Protein AF-A0A925V2G3-F1 (afdb_monomer)

Secondary structure (DSSP, 8-state):
-HHHHHHHHHHHHHHHHHHHHHHHHTT--HHHHHHHHHHHHHHHHHHHHHHHHHHHHHHHTHHHHHHHHHHHHHHHHHHHHHHHHHHHHHHHHHHHHS-HHHHHHHHHHHHHHHHH-THHHHTT--

Foldseek 3Di:
DVVLLVVLCVLCVVLVVVLVVVLVVVPDDPVVSVVSSVVSCVPSVVVSLVVQLVVLCVVPNPVSNVVSVVSVVVNVVCVVVVVVVVVVVCVVVVVVVCDVVVVVVVVVVVVVVCVVPVVVVPVVVD

pLDDT: mean 71.72, std 9.08, range [46.41, 86.81]

Radius of gyration: 23.13 Å; Cα contacts (8 Å, |Δi|>4): 40; chains: 1; bounding box: 42×28×68 Å

Solvent-accessible surface area (backbone atoms only — not comparable to full-atom values): 7036 Å² total; per-residue (Å²): 109,70,69,60,53,51,53,53,49,59,71,48,42,61,62,56,50,50,52,51,54,52,54,70,70,61,76,57,57,78,76,54,43,58,54,47,53,49,52,49,47,65,52,49,49,58,52,49,49,51,51,50,23,50,53,28,26,72,77,57,38,73,61,23,31,53,51,42,54,51,50,52,53,51,49,61,71,43,42,67,58,51,50,52,53,48,51,52,50,49,52,52,49,51,52,72,68,50,52,71,76,65,48,54,60,53,52,50,49,51,50,50,51,41,70,74,37,56,71,71,65,61,72,74,82,115

Structure (mmCIF, N/CA/C/O backbone):
data_AF-A0A925V2G3-F1
#
_entry.id   AF-A0A925V2G3-F1
#
loop_
_atom_site.group_PDB
_atom_site.id
_atom_site.type_symbol
_atom_site.label_atom_id
_atom_site.label_alt_id
_atom_site.label_comp_id
_atom_site.label_asym_id
_atom_site.label_entity_id
_atom_site.label_seq_id
_atom_site.pdbx_PDB_ins_code
_atom_site.Cartn_x
_atom_site.Cartn_y
_atom_site.Cartn_z
_atom_site.occupancy
_atom_site.B_iso_or_equiv
_atom_site.auth_seq_id
_atom_site.auth_comp_id
_atom_site.auth_asym_id
_atom_site.auth_atom_id
_atom_site.pdbx_PDB_model_num
ATOM 1 N N . LEU A 1 1 ? 13.762 12.235 2.711 1.00 55.84 1 LEU A N 1
ATO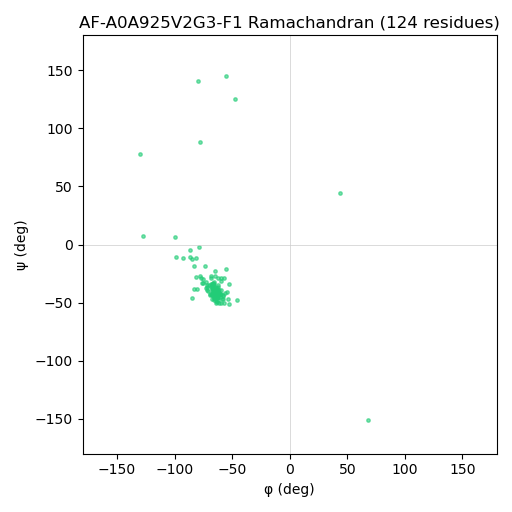M 2 C CA . LEU A 1 1 ? 13.114 10.899 2.654 1.00 55.84 1 LEU A CA 1
ATOM 3 C C . LEU A 1 1 ? 11.594 10.999 2.537 1.00 55.84 1 LEU A C 1
ATOM 5 O O . LEU A 1 1 ? 11.055 10.448 1.589 1.00 55.84 1 LEU A O 1
ATOM 9 N N . ALA A 1 2 ? 10.920 11.764 3.406 1.00 57.59 2 ALA A N 1
ATOM 10 C CA . ALA A 1 2 ? 9.468 11.985 3.352 1.00 57.59 2 ALA A CA 1
ATOM 11 C C . ALA A 1 2 ? 8.881 12.315 1.955 1.00 57.59 2 ALA A C 1
ATOM 13 O O . ALA A 1 2 ? 7.938 11.633 1.568 1.00 57.59 2 ALA A O 1
ATOM 14 N N . PRO A 1 3 ? 9.429 13.252 1.146 1.00 63.50 3 PRO A N 1
ATOM 15 C CA . PRO A 1 3 ? 8.851 13.550 -0.171 1.00 63.50 3 PRO A CA 1
ATOM 16 C C . PRO A 1 3 ? 8.981 12.390 -1.169 1.00 63.50 3 PRO A C 1
ATOM 18 O O . PRO A 1 3 ? 8.071 12.159 -1.951 1.00 63.50 3 PRO A O 1
ATOM 21 N N . PHE A 1 4 ? 10.067 11.610 -1.112 1.00 65.06 4 PHE A N 1
ATOM 22 C CA . PHE A 1 4 ? 10.240 10.420 -1.957 1.00 65.06 4 PHE A CA 1
ATOM 23 C C . PHE A 1 4 ? 9.235 9.321 -1.605 1.00 65.06 4 PHE A C 1
ATOM 25 O O . PHE A 1 4 ? 8.645 8.716 -2.496 1.00 65.06 4 PHE A O 1
ATOM 32 N N . ILE A 1 5 ? 9.006 9.100 -0.309 1.00 63.47 5 ILE A N 1
ATOM 33 C CA . ILE A 1 5 ? 8.009 8.144 0.188 1.00 63.47 5 ILE A CA 1
ATOM 34 C C . ILE A 1 5 ? 6.604 8.574 -0.247 1.00 63.47 5 ILE A C 1
ATOM 36 O O . ILE A 1 5 ? 5.805 7.735 -0.649 1.00 63.47 5 ILE A O 1
ATOM 40 N N . LEU A 1 6 ? 6.323 9.879 -0.234 1.00 66.69 6 LEU A N 1
ATOM 41 C CA . LEU A 1 6 ? 5.040 10.441 -0.655 1.00 66.69 6 LEU A CA 1
ATOM 42 C C . LEU A 1 6 ? 4.810 10.258 -2.163 1.00 66.69 6 LEU A C 1
ATOM 44 O O . LEU A 1 6 ? 3.736 9.817 -2.562 1.00 66.69 6 LEU A O 1
ATOM 48 N N . SER A 1 7 ? 5.829 10.504 -2.991 1.00 70.38 7 SER A N 1
ATOM 49 C CA . SER A 1 7 ? 5.769 10.276 -4.441 1.00 70.38 7 SER A CA 1
ATOM 50 C C . SER A 1 7 ? 5.578 8.800 -4.797 1.00 70.38 7 SER A C 1
ATOM 52 O O . SER A 1 7 ? 4.760 8.475 -5.655 1.00 70.38 7 SER A O 1
ATOM 54 N N . ILE A 1 8 ? 6.296 7.896 -4.121 1.00 68.19 8 ILE A N 1
ATOM 55 C CA . ILE A 1 8 ? 6.141 6.445 -4.306 1.00 68.19 8 ILE A CA 1
ATOM 56 C C . ILE A 1 8 ? 4.750 6.008 -3.831 1.00 68.19 8 ILE A C 1
ATOM 58 O O . ILE A 1 8 ? 4.043 5.315 -4.556 1.00 68.19 8 ILE A O 1
ATOM 62 N N . GLY A 1 9 ? 4.308 6.474 -2.663 1.00 65.94 9 GLY A N 1
ATOM 63 C CA . GLY A 1 9 ? 2.962 6.220 -2.153 1.00 65.94 9 GLY A CA 1
ATOM 64 C C . GLY A 1 9 ? 1.877 6.680 -3.127 1.00 65.94 9 GLY A C 1
ATOM 65 O O . GLY A 1 9 ? 0.934 5.936 -3.386 1.00 65.94 9 GLY A O 1
ATOM 66 N N . LEU A 1 10 ? 2.044 7.853 -3.743 1.00 73.94 10 LEU A N 1
ATOM 67 C CA . LEU A 1 10 ? 1.127 8.377 -4.755 1.00 73.94 10 LEU A CA 1
ATOM 68 C C . LEU A 1 10 ? 1.129 7.534 -6.040 1.00 73.94 10 LEU A C 1
ATOM 70 O O . LEU A 1 10 ? 0.080 7.369 -6.657 1.00 73.94 10 LEU A O 1
ATOM 74 N N . LEU A 1 11 ? 2.271 6.956 -6.418 1.00 71.62 11 LEU A N 1
ATOM 75 C CA . LEU A 1 11 ? 2.388 6.073 -7.583 1.00 71.62 11 LEU A CA 1
ATOM 76 C C . LEU A 1 11 ? 1.651 4.736 -7.387 1.00 71.62 11 LEU A C 1
ATOM 78 O O . LEU A 1 11 ? 1.092 4.189 -8.339 1.00 71.62 11 LEU A O 1
ATOM 82 N N . PHE A 1 12 ? 1.626 4.216 -6.158 1.00 68.94 12 PHE A N 1
ATOM 83 C CA . PHE A 1 12 ? 0.927 2.972 -5.805 1.00 68.94 12 PHE A CA 1
ATOM 84 C C . PHE A 1 12 ? -0.511 3.192 -5.304 1.00 68.94 12 PHE A C 1
ATOM 86 O O . PHE A 1 12 ? -1.296 2.243 -5.229 1.00 68.94 12 PHE A O 1
ATOM 93 N N . TRP A 1 13 ? -0.897 4.438 -5.020 1.00 72.44 13 TRP A N 1
ATOM 94 C CA . TRP A 1 13 ? -2.245 4.806 -4.586 1.00 72.44 13 TRP A CA 1
ATOM 95 C C . TRP A 1 13 ? -3.371 4.346 -5.537 1.00 72.44 13 TRP A C 1
ATOM 97 O O . TRP A 1 13 ? -4.381 3.842 -5.036 1.00 72.44 13 TRP A O 1
ATOM 107 N N . PRO A 1 14 ? -3.238 4.429 -6.881 1.00 75.00 14 PRO A N 1
ATOM 108 C CA . PRO A 1 14 ? -4.272 3.956 -7.801 1.00 75.00 14 PRO A CA 1
ATOM 109 C C . PRO A 1 14 ? -4.517 2.452 -7.671 1.00 75.00 14 PRO A C 1
ATOM 111 O O . PRO A 1 14 ? -5.669 2.030 -7.595 1.00 75.00 14 PRO A O 1
ATOM 114 N N . ALA A 1 15 ? -3.450 1.651 -7.572 1.00 71.69 15 ALA A N 1
ATOM 115 C CA . ALA A 1 15 ? -3.554 0.206 -7.387 1.00 71.69 15 ALA A CA 1
ATOM 116 C C . ALA A 1 15 ? -4.295 -0.126 -6.083 1.00 71.69 15 ALA A C 1
ATOM 118 O O . ALA A 1 15 ? -5.210 -0.948 -6.072 1.00 71.69 15 ALA A O 1
ATOM 119 N N . TYR A 1 16 ? -3.983 0.596 -5.004 1.00 66.38 16 TYR A N 1
ATOM 120 C CA . TYR A 1 16 ? -4.660 0.444 -3.715 1.00 66.38 16 TYR A CA 1
ATOM 121 C C . TYR A 1 16 ? -6.155 0.798 -3.782 1.00 66.38 16 TYR A C 1
ATOM 123 O O . TYR A 1 16 ? -7.001 0.103 -3.212 1.00 66.38 16 TYR A O 1
ATOM 131 N N . ARG A 1 17 ? -6.505 1.862 -4.516 1.00 74.38 17 ARG A N 1
ATOM 132 C CA . ARG A 1 17 ? -7.896 2.297 -4.705 1.00 74.38 17 ARG A CA 1
ATOM 133 C C . ARG A 1 17 ? -8.704 1.312 -5.550 1.00 74.38 17 ARG A C 1
ATOM 135 O O . ARG A 1 17 ? -9.882 1.092 -5.261 1.00 74.38 17 ARG A O 1
ATOM 142 N N . ILE A 1 18 ? -8.083 0.705 -6.560 1.00 72.50 18 ILE A N 1
ATOM 143 C CA . ILE A 1 18 ? -8.712 -0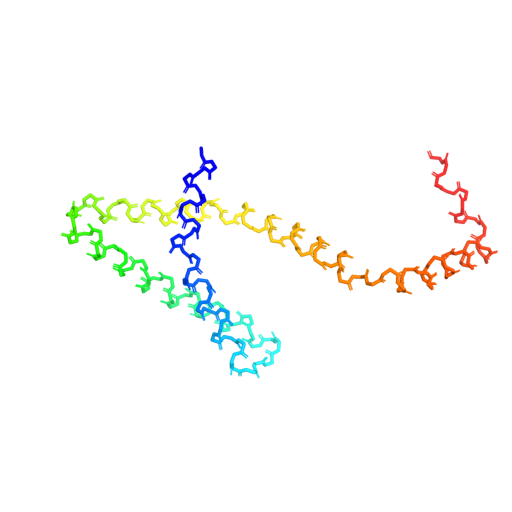.321 -7.401 1.00 72.50 18 ILE A CA 1
ATOM 144 C C . ILE A 1 18 ? -9.075 -1.544 -6.553 1.00 72.50 18 ILE A C 1
ATOM 146 O O . ILE A 1 18 ? -10.218 -1.989 -6.612 1.00 72.50 18 ILE A O 1
ATOM 150 N N . ILE A 1 19 ? -8.164 -2.020 -5.694 1.00 67.75 19 ILE A N 1
ATOM 151 C CA . ILE A 1 19 ? -8.432 -3.141 -4.775 1.00 67.75 19 ILE A CA 1
ATOM 152 C C . ILE A 1 19 ? -9.635 -2.826 -3.878 1.00 67.75 19 ILE A C 1
ATOM 154 O O . ILE A 1 19 ? -10.573 -3.618 -3.819 1.00 67.75 19 ILE A O 1
ATOM 158 N N . GLY A 1 20 ? -9.646 -1.650 -3.238 1.00 65.69 20 GLY A N 1
ATOM 159 C CA . GLY A 1 20 ? -10.761 -1.229 -2.382 1.00 65.69 20 GLY A CA 1
ATOM 160 C C . GLY A 1 20 ? -12.100 -1.186 -3.122 1.00 65.69 20 GLY A C 1
ATOM 161 O O . GLY A 1 20 ? -13.085 -1.731 -2.641 1.00 65.69 20 GLY A O 1
ATOM 162 N N . THR A 1 21 ? -12.114 -0.633 -4.337 1.00 72.50 21 THR A N 1
ATOM 163 C CA . THR A 1 21 ? -13.338 -0.525 -5.151 1.00 72.50 21 THR A CA 1
ATOM 164 C C . THR A 1 21 ? -13.860 -1.894 -5.597 1.00 72.50 21 THR A C 1
ATOM 166 O O . THR A 1 21 ? -15.070 -2.106 -5.644 1.00 72.50 21 THR A O 1
ATOM 169 N N . ILE A 1 22 ? -12.962 -2.828 -5.928 1.00 69.75 22 ILE A N 1
ATOM 170 C CA . ILE A 1 22 ? -13.332 -4.198 -6.310 1.00 69.75 22 ILE A CA 1
ATOM 171 C C . ILE A 1 22 ? -13.951 -4.931 -5.116 1.00 69.75 22 ILE A C 1
ATOM 173 O O . ILE A 1 22 ? -14.993 -5.561 -5.264 1.00 69.75 22 ILE A O 1
ATOM 177 N N . ILE A 1 23 ? -13.352 -4.808 -3.931 1.00 65.19 23 ILE A N 1
ATOM 178 C CA . ILE A 1 23 ? -13.849 -5.450 -2.707 1.00 65.19 23 ILE A CA 1
ATOM 179 C C . ILE A 1 23 ? -15.207 -4.886 -2.295 1.00 65.19 23 ILE A C 1
ATOM 181 O O . ILE A 1 23 ? -16.114 -5.663 -2.001 1.00 65.19 23 ILE A O 1
ATOM 185 N N . ASP A 1 24 ? -15.369 -3.561 -2.330 1.00 68.88 24 ASP A N 1
ATOM 186 C CA . ASP A 1 24 ? -16.633 -2.905 -1.980 1.00 68.88 24 ASP A CA 1
ATOM 187 C C . ASP A 1 24 ? -17.774 -3.324 -2.924 1.00 68.88 24 ASP A C 1
ATOM 189 O O . ASP A 1 24 ? -18.934 -3.367 -2.518 1.00 68.88 24 ASP A O 1
ATOM 193 N N . ARG A 1 25 ? -17.460 -3.678 -4.179 1.00 70.69 25 ARG A N 1
ATOM 194 C CA . ARG A 1 25 ? -18.448 -4.159 -5.158 1.00 70.69 25 ARG A CA 1
ATOM 195 C C . ARG A 1 25 ? -18.787 -5.640 -5.056 1.00 70.69 25 ARG A C 1
ATOM 197 O O . ARG A 1 25 ? -19.805 -6.042 -5.608 1.00 70.69 25 ARG A O 1
ATOM 204 N N . LEU A 1 26 ? -17.959 -6.447 -4.399 1.00 67.38 26 LEU A N 1
ATOM 205 C CA . LEU A 1 26 ? -18.157 -7.895 -4.343 1.00 67.38 26 LEU A CA 1
ATOM 206 C C . LEU A 1 26 ? -19.092 -8.337 -3.202 1.00 67.38 26 LEU A C 1
ATOM 208 O O . LEU A 1 26 ? -19.426 -9.516 -3.153 1.00 67.38 26 LEU A O 1
ATOM 212 N N . THR A 1 27 ? -19.552 -7.431 -2.319 1.00 60.66 27 THR A N 1
ATOM 213 C CA . THR A 1 27 ? -20.463 -7.748 -1.184 1.00 60.66 27 THR A CA 1
ATOM 214 C C . THR A 1 27 ? -20.050 -9.025 -0.435 1.00 60.66 27 THR A C 1
ATOM 216 O O . THR A 1 27 ? -20.862 -9.898 -0.150 1.00 60.66 27 THR A O 1
ATOM 219 N N . LEU A 1 28 ? -18.748 -9.161 -0.169 1.00 61.72 28 LEU A N 1
ATOM 220 C CA . LEU A 1 28 ? -18.166 -10.353 0.445 1.00 61.72 28 LEU A CA 1
ATOM 221 C C . LEU A 1 28 ? -18.388 -10.348 1.960 1.00 61.72 28 LEU A C 1
ATOM 223 O O . LEU A 1 28 ? -18.239 -9.313 2.613 1.00 61.72 28 LEU A O 1
ATOM 227 N N . GLU A 1 29 ? -18.688 -11.521 2.520 1.00 63.25 29 GLU A N 1
ATOM 228 C CA . GLU A 1 29 ? -18.683 -11.750 3.967 1.00 63.25 29 GLU A CA 1
ATOM 229 C C . GLU A 1 29 ? -17.316 -11.382 4.564 1.00 63.25 29 GLU A C 1
ATOM 231 O O . GLU A 1 29 ? -16.274 -11.565 3.926 1.00 63.25 29 GLU A O 1
ATOM 236 N N . LEU A 1 30 ? -17.317 -10.845 5.791 1.00 60.38 30 LEU A N 1
ATOM 237 C CA . LEU A 1 30 ? -16.153 -10.201 6.420 1.00 60.38 30 LEU A CA 1
ATOM 238 C C . LEU A 1 30 ? -14.892 -11.089 6.424 1.00 60.38 30 LEU A C 1
ATOM 240 O O . LEU A 1 30 ? -13.780 -10.584 6.274 1.00 60.38 30 LEU A O 1
ATOM 244 N N . ASP A 1 31 ? -15.083 -12.401 6.548 1.00 62.59 31 ASP A N 1
ATOM 245 C CA . ASP A 1 31 ? -14.019 -13.409 6.595 1.00 62.59 31 ASP A CA 1
ATOM 246 C C . ASP A 1 31 ? -13.397 -13.671 5.205 1.00 62.59 31 ASP A C 1
ATOM 248 O O . ASP A 1 31 ? -12.189 -13.850 5.039 1.00 62.59 31 ASP A O 1
ATOM 252 N N . VAL A 1 32 ? -14.209 -13.566 4.151 1.00 65.94 32 VAL A N 1
ATOM 253 C CA . VAL A 1 32 ? -13.781 -13.740 2.755 1.00 65.94 32 VAL A CA 1
ATOM 254 C C . VAL A 1 32 ? -13.051 -12.491 2.238 1.00 65.94 32 VAL A C 1
ATOM 256 O O . VAL A 1 32 ? -12.161 -12.585 1.386 1.00 65.94 32 VAL A O 1
ATOM 259 N N . VAL A 1 33 ? -13.355 -11.315 2.798 1.00 67.50 33 VAL A N 1
ATOM 260 C CA . VAL A 1 33 ? -12.713 -10.036 2.446 1.00 67.50 33 VAL A CA 1
ATOM 261 C C . VAL A 1 33 ? -11.203 -10.055 2.696 1.00 67.50 33 VAL A C 1
ATOM 263 O O . VAL A 1 33 ? -10.454 -9.498 1.891 1.00 67.50 33 VAL A O 1
ATOM 266 N N . ALA A 1 34 ? -10.732 -10.673 3.784 1.00 69.12 34 ALA A N 1
ATOM 267 C CA . ALA A 1 34 ? -9.301 -10.747 4.088 1.00 69.12 34 ALA A CA 1
ATOM 268 C C . ALA A 1 34 ? -8.548 -11.585 3.041 1.00 69.12 34 ALA A C 1
ATOM 270 O O . ALA A 1 34 ? -7.536 -11.141 2.492 1.00 69.12 34 ALA A O 1
ATOM 271 N N . THR A 1 35 ? -9.106 -12.744 2.691 1.00 72.94 35 THR A N 1
ATOM 272 C CA . THR A 1 35 ? -8.557 -13.638 1.664 1.00 72.94 35 THR A CA 1
ATOM 273 C C . THR A 1 35 ? -8.539 -12.966 0.295 1.00 72.94 35 THR A C 1
ATOM 275 O O . THR A 1 35 ? -7.514 -12.983 -0.383 1.00 72.94 35 THR A O 1
ATOM 278 N N . TYR A 1 36 ? -9.627 -12.295 -0.098 1.00 68.81 36 TYR A N 1
ATOM 279 C CA . TYR A 1 36 ? -9.672 -11.567 -1.367 1.00 68.81 36 TYR A CA 1
ATOM 280 C C . TYR A 1 36 ? -8.728 -10.369 -1.392 1.00 68.81 36 TYR A C 1
ATOM 282 O O . TYR A 1 36 ? -8.092 -10.150 -2.415 1.00 68.81 36 TYR A O 1
ATOM 290 N N . LYS A 1 37 ? -8.567 -9.623 -0.290 1.00 69.75 37 LYS A N 1
ATOM 291 C CA . LYS A 1 37 ? -7.550 -8.558 -0.188 1.00 69.75 37 LYS A CA 1
ATOM 292 C C . LYS A 1 37 ? -6.152 -9.098 -0.427 1.00 69.75 37 LYS A C 1
ATOM 294 O O . LYS A 1 37 ? -5.382 -8.475 -1.155 1.00 69.75 37 LYS A O 1
ATOM 299 N N . PHE A 1 38 ? -5.849 -10.251 0.161 1.00 73.81 38 PHE A N 1
ATOM 300 C CA . PHE A 1 38 ? -4.570 -10.911 -0.036 1.00 73.81 38 PHE A CA 1
ATOM 301 C C . PHE A 1 38 ? -4.399 -11.384 -1.485 1.00 73.81 38 PHE A C 1
ATOM 303 O O . PHE A 1 38 ? -3.391 -11.060 -2.103 1.00 73.81 38 PHE A O 1
ATOM 310 N N . LEU A 1 39 ? -5.397 -12.061 -2.064 1.00 75.25 3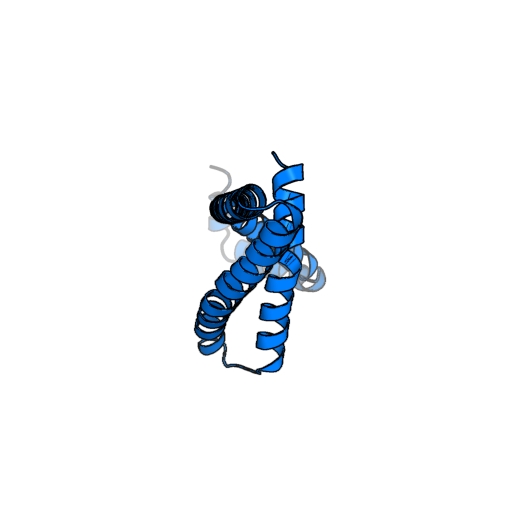9 LEU A N 1
ATOM 311 C CA . LEU A 1 39 ? -5.342 -12.570 -3.441 1.00 75.25 39 LEU A CA 1
ATOM 312 C C . LEU A 1 39 ? -5.257 -11.442 -4.483 1.00 75.25 39 LEU A C 1
ATOM 314 O O . LEU A 1 39 ? -4.440 -11.500 -5.402 1.00 75.25 39 LEU A O 1
ATOM 318 N N . LEU A 1 40 ? -6.069 -10.392 -4.322 1.00 74.50 40 LEU A N 1
ATOM 319 C CA . LEU A 1 40 ? -6.032 -9.191 -5.159 1.00 74.50 40 LEU A CA 1
ATOM 320 C C . LEU A 1 40 ? -4.708 -8.457 -5.002 1.00 74.50 40 LEU A C 1
ATOM 322 O O . LEU A 1 40 ? -4.152 -8.023 -6.002 1.00 74.50 40 LEU A O 1
ATOM 326 N N . GLY A 1 41 ? -4.176 -8.345 -3.784 1.00 71.94 41 GLY A N 1
ATOM 327 C CA . GLY A 1 41 ? -2.832 -7.819 -3.563 1.00 71.94 41 GLY A CA 1
ATOM 328 C C . GLY A 1 41 ? -1.780 -8.650 -4.298 1.00 71.94 41 GLY A C 1
ATOM 329 O O . GLY A 1 41 ? -0.966 -8.100 -5.036 1.00 71.94 41 GLY A O 1
ATOM 330 N N . LEU A 1 42 ? -1.850 -9.975 -4.179 1.00 77.50 42 LEU A N 1
ATOM 331 C CA . LEU A 1 42 ? -0.893 -10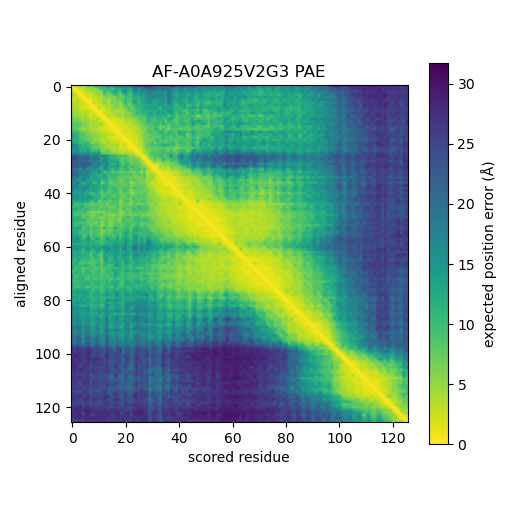.902 -4.775 1.00 77.50 42 LEU A CA 1
ATOM 332 C C . LEU A 1 42 ? -0.937 -10.914 -6.308 1.00 77.50 42 LEU A C 1
ATOM 334 O O . LEU A 1 42 ? 0.108 -11.084 -6.919 1.00 77.50 42 LEU A O 1
ATOM 338 N N . MET A 1 43 ? -2.096 -10.715 -6.945 1.00 77.38 43 MET A N 1
ATOM 339 C CA . MET A 1 43 ? -2.176 -10.590 -8.410 1.00 77.38 43 MET A CA 1
ATOM 340 C C . MET A 1 43 ? -1.910 -9.168 -8.902 1.00 77.38 43 MET A C 1
ATOM 342 O O . MET A 1 43 ? -1.177 -8.969 -9.875 1.00 77.38 43 MET A O 1
ATOM 346 N N . LEU A 1 44 ? -2.518 -8.162 -8.272 1.00 78.88 44 LEU A N 1
ATOM 347 C CA . LEU A 1 44 ? -2.495 -6.796 -8.786 1.00 78.88 44 LEU A CA 1
ATOM 348 C C . LEU A 1 44 ? -1.123 -6.159 -8.600 1.00 78.88 44 LEU A C 1
ATOM 350 O O . LEU A 1 44 ? -0.671 -5.449 -9.492 1.00 78.88 44 LEU A O 1
ATOM 354 N N . PHE A 1 45 ? -0.442 -6.428 -7.486 1.00 76.12 45 PHE A N 1
ATOM 355 C CA . PHE A 1 45 ? 0.855 -5.823 -7.204 1.00 76.12 45 PHE A CA 1
ATOM 356 C C . PHE A 1 45 ? 1.946 -6.235 -8.207 1.00 76.12 45 PHE A C 1
ATOM 358 O O . PHE A 1 45 ? 2.550 -5.333 -8.789 1.00 76.12 45 PHE A O 1
ATOM 365 N N . PRO A 1 46 ? 2.181 -7.530 -8.513 1.00 81.56 46 PRO A N 1
ATOM 366 C CA . PRO A 1 46 ? 3.147 -7.905 -9.544 1.00 81.56 46 PRO A CA 1
ATOM 367 C C . PRO A 1 46 ? 2.709 -7.461 -10.941 1.00 81.56 46 PRO A C 1
ATOM 369 O O . PRO A 1 46 ? 3.557 -7.049 -11.725 1.00 81.56 46 PRO A O 1
ATOM 372 N N . THR A 1 47 ? 1.406 -7.462 -11.245 1.00 81.25 47 THR A N 1
ATOM 373 C CA . THR A 1 47 ? 0.898 -6.962 -12.537 1.00 81.25 47 THR A CA 1
ATOM 374 C C . THR A 1 47 ? 1.171 -5.465 -12.700 1.00 81.25 47 THR A C 1
ATOM 376 O O . THR A 1 47 ? 1.644 -5.021 -13.746 1.00 81.25 47 THR A O 1
ATOM 379 N N . TRP A 1 48 ? 0.930 -4.677 -11.652 1.00 81.00 48 TRP A N 1
ATOM 380 C CA . TRP A 1 48 ? 1.203 -3.241 -11.627 1.00 81.00 48 TRP A CA 1
ATOM 381 C C . TRP A 1 48 ? 2.700 -2.948 -11.719 1.00 81.00 48 TRP A C 1
ATOM 383 O O . TRP A 1 48 ? 3.121 -2.071 -12.471 1.00 81.00 48 TRP A O 1
ATOM 393 N N . LEU A 1 49 ? 3.516 -3.721 -11.002 1.00 82.50 49 LEU A N 1
ATOM 394 C CA . LEU A 1 49 ? 4.970 -3.600 -11.020 1.00 82.50 49 LEU A CA 1
ATOM 395 C C . LEU A 1 49 ? 5.533 -3.956 -12.399 1.00 82.50 49 LEU A C 1
ATOM 397 O O . LEU A 1 49 ? 6.388 -3.235 -12.901 1.00 82.50 49 LEU A O 1
ATOM 401 N N . ALA A 1 50 ? 5.012 -5.001 -13.048 1.00 84.12 50 ALA A N 1
ATOM 402 C CA . ALA A 1 50 ? 5.363 -5.359 -14.419 1.00 84.12 50 ALA A CA 1
ATOM 403 C C . ALA A 1 50 ? 4.987 -4.249 -15.413 1.00 84.12 50 ALA A C 1
ATOM 405 O O . ALA A 1 50 ? 5.783 -3.925 -16.294 1.00 84.12 50 ALA A O 1
ATOM 406 N N . LEU A 1 51 ? 3.819 -3.620 -15.247 1.00 86.38 51 LEU A N 1
ATOM 407 C CA . LEU A 1 51 ? 3.393 -2.459 -16.036 1.00 86.38 51 LEU A CA 1
ATOM 408 C C . LEU A 1 51 ? 4.346 -1.271 -15.863 1.00 86.38 51 LEU A C 1
ATOM 410 O O . LEU A 1 51 ? 4.828 -0.720 -16.854 1.00 86.38 51 LEU A O 1
ATOM 414 N N . LEU A 1 52 ? 4.659 -0.906 -14.618 1.00 82.69 52 LEU A N 1
ATOM 415 C CA . LEU A 1 52 ? 5.588 0.183 -14.311 1.00 82.69 52 LEU A CA 1
ATOM 416 C C . LEU A 1 52 ? 6.997 -0.115 -14.829 1.00 82.69 52 LEU A C 1
ATOM 418 O O . LEU A 1 52 ? 7.611 0.754 -15.441 1.00 82.69 52 LEU A O 1
ATOM 422 N N . ALA A 1 53 ? 7.484 -1.343 -14.646 1.00 84.12 53 ALA A N 1
ATOM 423 C CA . ALA A 1 53 ? 8.803 -1.762 -15.103 1.00 84.12 53 ALA A CA 1
ATOM 424 C C . ALA A 1 53 ? 8.882 -1.776 -16.632 1.00 84.12 53 ALA A C 1
ATOM 426 O O . ALA A 1 53 ? 9.889 -1.349 -17.189 1.00 84.12 53 ALA A O 1
ATOM 427 N N . SER A 1 54 ? 7.812 -2.191 -17.315 1.00 85.25 54 SER A N 1
ATOM 428 C CA . SER A 1 54 ? 7.727 -2.149 -18.779 1.00 85.25 54 SER A CA 1
ATOM 429 C C . SER A 1 54 ? 7.718 -0.710 -19.295 1.00 85.25 54 SER A C 1
ATOM 431 O O . SER A 1 54 ? 8.441 -0.387 -20.234 1.00 85.25 54 SER A O 1
ATOM 433 N N . LEU A 1 55 ? 6.953 0.181 -18.657 1.00 85.69 55 LEU A N 1
ATOM 434 C CA . LEU A 1 55 ? 6.863 1.587 -19.054 1.00 85.69 55 LEU A CA 1
ATOM 435 C C . LEU A 1 55 ? 8.174 2.344 -18.784 1.00 85.69 55 LEU A C 1
ATOM 437 O O . LEU A 1 55 ? 8.657 3.093 -19.636 1.00 85.69 55 LEU A O 1
ATOM 441 N N . ALA A 1 56 ? 8.775 2.120 -17.615 1.00 84.81 56 ALA A N 1
ATOM 442 C CA . ALA A 1 56 ? 10.063 2.694 -17.244 1.00 84.81 56 ALA A CA 1
ATOM 443 C C . ALA A 1 56 ? 11.196 2.113 -18.100 1.00 84.81 56 ALA A C 1
ATOM 445 O O . ALA A 1 56 ? 12.073 2.856 -18.538 1.00 84.81 56 ALA A O 1
ATOM 446 N N . GLY A 1 57 ? 11.147 0.812 -18.388 1.00 85.06 57 GLY A N 1
ATOM 447 C CA . GLY A 1 57 ? 12.061 0.121 -19.291 1.00 85.06 57 GLY A CA 1
ATOM 448 C C . GLY A 1 57 ? 11.983 0.642 -20.721 1.00 85.06 57 GLY A C 1
ATOM 449 O O . GLY A 1 57 ? 13.011 0.858 -21.355 1.00 85.06 57 GLY A O 1
ATOM 450 N N . TRP A 1 58 ? 10.780 0.937 -21.210 1.00 86.81 58 TRP A N 1
ATOM 451 C CA . TRP A 1 58 ? 10.595 1.539 -22.528 1.00 86.81 58 TRP A CA 1
ATOM 452 C C . TRP A 1 58 ? 11.154 2.966 -22.609 1.00 86.81 58 TRP A C 1
ATOM 454 O O . TRP A 1 58 ? 11.737 3.343 -23.623 1.00 86.81 58 TRP A O 1
ATOM 464 N N . ARG A 1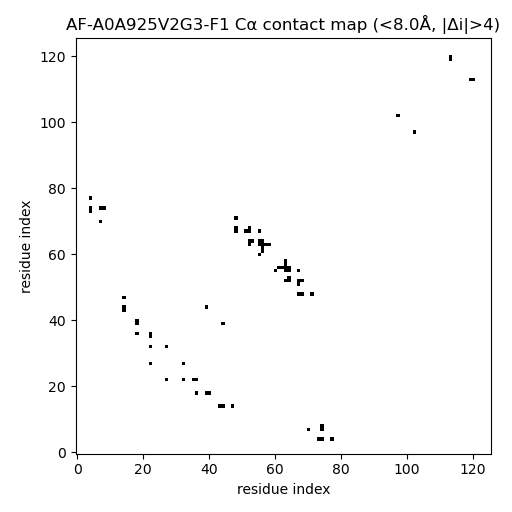 59 ? 11.014 3.766 -21.544 1.00 85.38 59 ARG A N 1
ATOM 465 C CA . ARG A 1 59 ? 11.466 5.167 -21.538 1.00 85.38 59 ARG A CA 1
ATOM 466 C C . ARG A 1 59 ? 12.955 5.344 -21.227 1.00 85.38 59 ARG A C 1
ATOM 468 O O . ARG A 1 59 ? 13.580 6.237 -21.792 1.00 85.38 59 ARG A O 1
ATOM 475 N N . TRP A 1 60 ? 13.499 4.540 -20.315 1.00 81.38 60 TRP A N 1
ATOM 476 C CA . TRP A 1 60 ? 14.842 4.711 -19.741 1.00 81.38 60 TRP A CA 1
ATOM 477 C C . TRP A 1 60 ? 15.717 3.448 -19.825 1.00 81.38 60 TRP A C 1
ATOM 479 O O . TRP A 1 60 ? 16.815 3.419 -19.265 1.00 81.38 60 TRP A O 1
ATOM 489 N N . GLY A 1 61 ? 15.267 2.397 -20.516 1.00 85.69 61 GLY A N 1
ATOM 490 C CA . GLY A 1 61 ? 16.013 1.145 -20.668 1.00 85.69 61 GLY A CA 1
ATOM 491 C C . GLY A 1 61 ? 16.152 0.365 -19.356 1.00 85.69 61 GLY A C 1
ATOM 492 O O . GLY A 1 61 ? 15.330 0.473 -18.446 1.00 85.69 61 GLY A O 1
ATOM 493 N N . GLY A 1 62 ? 17.231 -0.413 -19.221 1.00 83.50 62 GLY A N 1
ATOM 494 C CA . GLY A 1 62 ? 17.483 -1.243 -18.032 1.00 83.50 62 GLY A CA 1
ATOM 495 C C . GLY A 1 62 ? 17.515 -0.467 -16.707 1.00 83.50 62 GLY A C 1
ATOM 496 O O . GLY A 1 62 ? 17.103 -0.996 -15.676 1.00 83.50 62 GLY A O 1
ATOM 497 N N . TRP A 1 63 ? 17.909 0.812 -16.733 1.00 82.75 63 TRP A N 1
ATOM 498 C CA . TRP A 1 63 ? 17.890 1.694 -15.559 1.00 82.75 63 TRP A CA 1
ATOM 499 C C . TRP A 1 63 ? 16.473 1.995 -15.067 1.00 82.75 63 TRP A C 1
ATOM 501 O O . TRP A 1 63 ? 16.249 2.082 -13.861 1.00 82.75 63 TRP A O 1
ATOM 511 N N . GLY A 1 64 ? 15.506 2.095 -15.982 1.00 80.94 64 GLY A N 1
ATOM 512 C CA . GLY A 1 64 ? 14.097 2.253 -15.630 1.00 80.94 64 GLY A CA 1
ATOM 513 C C . GLY A 1 64 ? 13.550 1.023 -14.908 1.00 80.94 64 GLY A C 1
ATOM 514 O O . GLY A 1 64 ? 12.876 1.152 -13.886 1.00 80.94 64 GLY A O 1
ATOM 515 N N . ILE A 1 65 ? 13.913 -0.176 -15.371 1.00 80.88 65 ILE A N 1
ATOM 516 C CA . ILE A 1 65 ? 13.533 -1.438 -14.717 1.00 80.88 65 ILE A CA 1
ATOM 517 C C . ILE A 1 65 ? 14.153 -1.512 -13.316 1.00 80.88 65 ILE A C 1
ATOM 519 O O . ILE A 1 65 ? 13.434 -1.730 -12.340 1.00 80.88 65 ILE A O 1
ATOM 523 N N . ALA A 1 66 ? 15.459 -1.252 -13.197 1.00 83.81 66 ALA A N 1
ATOM 524 C CA . ALA A 1 66 ? 16.166 -1.278 -11.916 1.00 83.81 66 ALA A CA 1
ATOM 525 C C . ALA A 1 66 ? 15.586 -0.266 -10.912 1.00 83.81 66 ALA A C 1
ATOM 527 O O . ALA A 1 66 ? 15.352 -0.606 -9.752 1.00 83.81 66 ALA A O 1
ATOM 528 N N . GLY A 1 67 ? 15.275 0.952 -11.370 1.00 83.62 67 GLY A N 1
ATOM 529 C CA . GLY A 1 67 ? 14.619 1.973 -10.553 1.00 83.62 67 GLY A CA 1
ATOM 530 C C . GLY A 1 67 ? 13.226 1.552 -10.081 1.00 83.62 67 GLY A C 1
ATOM 531 O O . GLY A 1 67 ? 12.859 1.824 -8.940 1.00 83.62 67 GLY A O 1
ATOM 532 N N . THR A 1 68 ? 12.473 0.827 -10.912 1.00 82.19 68 THR A N 1
ATOM 533 C CA . THR A 1 68 ? 11.139 0.326 -10.545 1.00 82.19 68 THR A CA 1
ATOM 534 C C . THR A 1 68 ? 11.220 -0.760 -9.472 1.00 82.19 68 THR A C 1
ATOM 536 O O . THR A 1 68 ? 10.461 -0.727 -8.503 1.00 82.19 68 THR A O 1
ATOM 539 N N . VAL A 1 69 ? 12.173 -1.689 -9.600 1.00 84.19 69 VAL A N 1
ATOM 540 C CA . VAL A 1 69 ? 12.425 -2.722 -8.581 1.00 84.19 69 VAL A CA 1
ATOM 541 C C . VAL A 1 69 ? 12.857 -2.073 -7.266 1.00 84.19 69 VAL A C 1
ATOM 543 O O . VAL A 1 69 ? 12.312 -2.398 -6.212 1.00 84.19 69 VAL A O 1
ATOM 546 N N . LEU A 1 70 ? 13.771 -1.099 -7.318 1.00 84.56 70 LEU A N 1
ATOM 547 C CA . LEU A 1 70 ? 14.215 -0.370 -6.131 1.00 84.56 70 LEU A CA 1
ATOM 548 C C . LEU A 1 70 ? 13.061 0.394 -5.460 1.00 84.56 70 LEU A C 1
ATOM 550 O O . LEU A 1 70 ? 12.934 0.368 -4.236 1.00 84.56 70 LEU A O 1
ATOM 554 N N . ALA A 1 71 ? 12.188 1.030 -6.246 1.00 80.38 71 ALA A N 1
ATOM 555 C CA . ALA A 1 71 ? 11.000 1.711 -5.737 1.00 80.38 71 ALA A CA 1
ATOM 556 C C . ALA A 1 71 ? 10.018 0.740 -5.062 1.00 80.38 71 ALA A C 1
ATOM 558 O O . ALA A 1 71 ? 9.445 1.084 -4.029 1.00 80.38 71 ALA A O 1
ATOM 559 N N . ALA A 1 72 ? 9.854 -0.474 -5.593 1.00 82.19 72 ALA A N 1
ATOM 560 C CA . ALA A 1 72 ? 9.024 -1.504 -4.972 1.00 82.19 72 ALA A CA 1
ATOM 561 C C . ALA A 1 72 ? 9.600 -1.989 -3.633 1.00 82.19 72 ALA A C 1
ATOM 563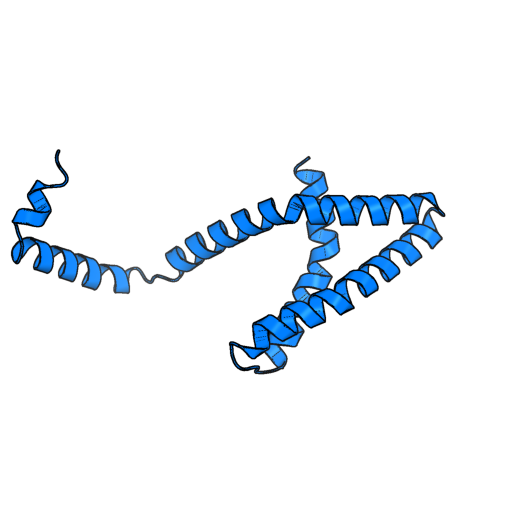 O O . ALA A 1 72 ? 8.858 -2.132 -2.661 1.00 82.19 72 ALA A O 1
ATOM 564 N N . VAL A 1 73 ? 10.921 -2.175 -3.549 1.00 83.25 73 VAL A N 1
ATOM 565 C CA . VAL A 1 73 ? 11.599 -2.517 -2.287 1.00 83.25 73 VAL A CA 1
ATOM 566 C C . VAL A 1 73 ? 11.437 -1.391 -1.261 1.00 83.25 73 VAL A C 1
ATOM 568 O O . VAL A 1 73 ? 11.086 -1.647 -0.111 1.00 83.25 73 VAL A O 1
ATOM 571 N N . LEU A 1 74 ? 11.616 -0.134 -1.676 1.00 80.56 74 LEU A N 1
ATOM 572 C CA . LEU A 1 74 ? 11.391 1.032 -0.816 1.00 80.56 74 LEU A CA 1
ATOM 573 C C . LEU A 1 74 ? 9.936 1.134 -0.345 1.00 80.56 74 LEU A C 1
ATOM 575 O O . LEU A 1 74 ? 9.701 1.458 0.816 1.00 80.56 74 LEU A O 1
ATOM 579 N N . ALA A 1 75 ? 8.968 0.827 -1.211 1.00 73.94 75 ALA A N 1
ATOM 580 C CA . ALA A 1 75 ? 7.559 0.767 -0.836 1.00 73.94 75 ALA A CA 1
ATOM 581 C C . ALA A 1 75 ? 7.306 -0.321 0.220 1.00 73.94 75 ALA A C 1
ATOM 583 O O . ALA A 1 75 ? 6.592 -0.063 1.185 1.00 73.94 75 ALA A O 1
ATOM 584 N N . PHE A 1 76 ? 7.943 -1.492 0.089 1.00 75.06 76 PHE A N 1
ATOM 585 C CA . PHE A 1 76 ? 7.855 -2.574 1.074 1.00 75.06 76 PHE A CA 1
ATOM 586 C C . PHE A 1 76 ? 8.422 -2.166 2.440 1.00 75.06 76 PHE A C 1
ATOM 588 O O . PHE A 1 76 ? 7.809 -2.411 3.472 1.00 75.06 76 PHE A O 1
ATOM 595 N N . ILE A 1 77 ? 9.556 -1.465 2.454 1.00 77.31 77 ILE A N 1
ATOM 596 C CA . ILE A 1 77 ? 10.158 -0.932 3.688 1.00 77.31 77 ILE A CA 1
ATOM 597 C C . ILE A 1 77 ? 9.303 0.197 4.288 1.00 77.31 77 ILE A C 1
ATOM 599 O O . ILE A 1 77 ? 9.321 0.409 5.498 1.00 77.31 77 ILE A O 1
ATOM 603 N N . ALA A 1 78 ? 8.541 0.920 3.464 1.00 72.31 78 ALA A N 1
ATOM 604 C CA . ALA A 1 78 ? 7.653 1.989 3.909 1.00 72.31 78 ALA A CA 1
ATOM 605 C C . ALA A 1 78 ? 6.295 1.490 4.444 1.00 72.31 78 ALA A C 1
ATOM 607 O O . ALA A 1 78 ? 5.588 2.281 5.074 1.00 72.31 78 ALA A O 1
ATOM 608 N N . LEU A 1 79 ? 5.931 0.212 4.248 1.00 69.69 79 LEU A N 1
ATOM 609 C CA . LEU A 1 79 ? 4.663 -0.359 4.736 1.00 69.69 79 LEU A CA 1
ATOM 610 C C . LEU A 1 79 ? 4.429 -0.158 6.243 1.00 69.69 79 LEU A C 1
ATOM 612 O O . LEU A 1 79 ? 3.361 0.342 6.581 1.00 69.69 79 LEU A O 1
ATOM 616 N N . PRO A 1 80 ? 5.396 -0.421 7.146 1.00 72.31 80 PRO A N 1
ATOM 617 C CA . PRO A 1 80 ? 5.202 -0.214 8.582 1.00 72.31 80 PRO A CA 1
ATOM 618 C C . PRO A 1 80 ? 4.869 1.241 8.934 1.00 72.31 80 PRO A C 1
ATOM 620 O O . PRO A 1 80 ? 4.149 1.516 9.890 1.00 72.31 80 PRO A O 1
ATOM 623 N N . LEU A 1 81 ? 5.391 2.192 8.151 1.00 67.94 81 LEU A N 1
ATOM 624 C CA . LEU A 1 81 ? 5.080 3.611 8.305 1.00 67.94 81 LEU A CA 1
ATOM 625 C C . LEU A 1 81 ? 3.644 3.907 7.860 1.00 67.94 81 LEU A C 1
ATOM 627 O O . LEU A 1 81 ? 2.940 4.672 8.514 1.00 67.94 81 LEU A O 1
ATOM 631 N N . ALA A 1 82 ? 3.204 3.284 6.767 1.00 65.00 82 ALA A N 1
ATOM 632 C CA . ALA A 1 82 ? 1.833 3.390 6.285 1.00 65.00 82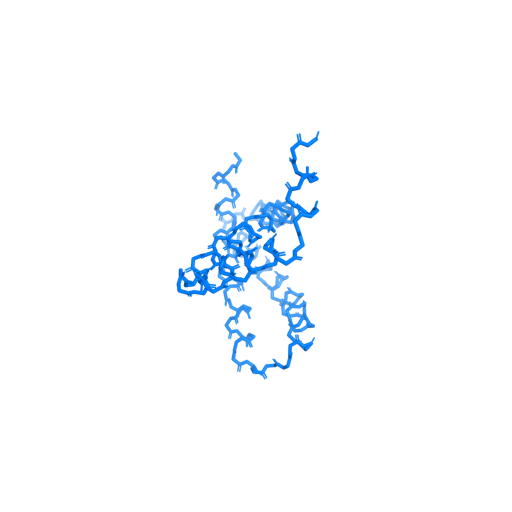 ALA A CA 1
ATOM 633 C C . ALA A 1 82 ? 0.829 2.726 7.243 1.00 65.00 82 ALA A C 1
ATOM 635 O O . ALA A 1 82 ? -0.263 3.261 7.422 1.00 65.00 82 ALA A O 1
ATOM 636 N N . GLU A 1 83 ? 1.200 1.615 7.887 1.00 69.00 83 GLU A N 1
ATOM 637 C CA . GLU A 1 83 ? 0.406 0.953 8.930 1.00 69.00 83 GLU A CA 1
ATOM 638 C C . GLU A 1 83 ? 0.159 1.902 10.107 1.00 69.00 83 GLU A C 1
ATOM 640 O O . GLU A 1 83 ? -0.993 2.142 10.462 1.00 69.00 83 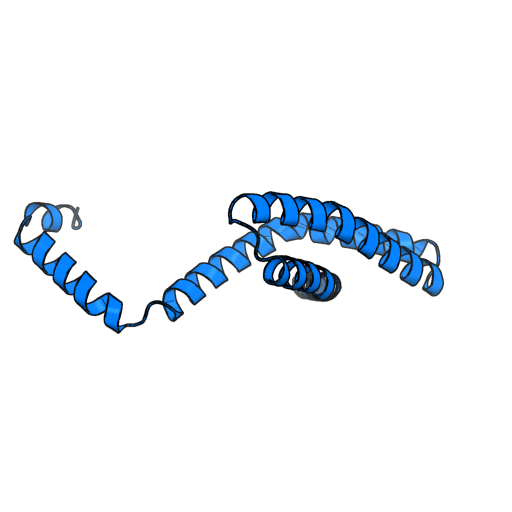GLU A O 1
ATOM 645 N N . ARG A 1 84 ? 1.221 2.541 10.623 1.00 66.88 84 ARG A N 1
ATOM 646 C CA . ARG A 1 84 ? 1.118 3.536 11.707 1.00 66.88 84 ARG A CA 1
ATOM 647 C C . ARG A 1 84 ? 0.212 4.704 11.333 1.00 66.88 84 ARG A C 1
ATOM 649 O O . ARG A 1 84 ? -0.688 5.058 12.082 1.00 66.88 84 ARG A O 1
ATOM 656 N N . VAL A 1 85 ? 0.393 5.260 10.134 1.00 66.00 85 VAL A N 1
ATOM 657 C CA . VAL A 1 85 ? -0.461 6.353 9.640 1.00 66.00 85 VAL A CA 1
ATOM 658 C C . VAL A 1 85 ? -1.917 5.898 9.507 1.00 66.00 85 VAL A C 1
ATOM 660 O O . VAL A 1 85 ? -2.838 6.677 9.743 1.00 66.00 85 VAL A O 1
ATOM 663 N N . ARG A 1 86 ? -2.160 4.641 9.130 1.00 66.62 86 ARG A N 1
ATOM 664 C CA . ARG A 1 86 ? -3.511 4.093 8.989 1.00 66.62 86 ARG A CA 1
ATOM 665 C C . ARG A 1 86 ? -4.185 3.872 10.341 1.00 66.62 86 ARG A C 1
ATOM 667 O O . ARG A 1 86 ? -5.377 4.160 10.441 1.00 66.62 86 ARG A O 1
ATOM 674 N N . GLU A 1 87 ? -3.444 3.412 11.343 1.00 67.50 87 GLU A N 1
ATOM 675 C CA . GLU A 1 87 ? -3.902 3.315 12.734 1.00 67.50 87 GLU A CA 1
ATOM 676 C C . GLU A 1 87 ? -4.235 4.698 13.296 1.00 67.50 87 GLU A C 1
ATOM 678 O O . GLU A 1 87 ? -5.344 4.896 13.790 1.00 67.50 87 GLU A O 1
ATOM 683 N N . ASP A 1 88 ? -3.354 5.683 13.105 1.00 65.50 88 ASP A N 1
ATOM 684 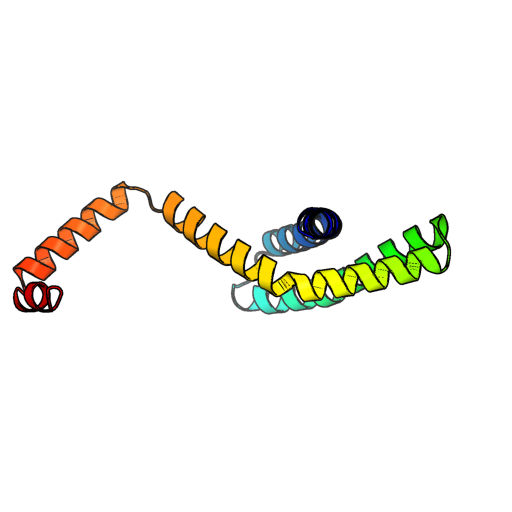C CA . ASP A 1 88 ? -3.580 7.067 13.535 1.00 65.50 88 ASP A CA 1
ATOM 685 C C . ASP A 1 88 ? -4.816 7.673 12.858 1.00 65.50 88 ASP A C 1
ATOM 687 O O . ASP A 1 88 ? -5.678 8.268 13.505 1.00 65.50 88 ASP A O 1
ATOM 691 N N . VAL A 1 89 ? -4.966 7.477 11.546 1.00 66.25 89 VAL A N 1
ATOM 692 C CA . VAL A 1 89 ? -6.141 7.952 10.807 1.00 66.25 89 VAL A CA 1
ATOM 693 C C . VAL A 1 89 ? -7.405 7.208 11.237 1.00 66.25 89 VAL A C 1
ATOM 695 O O . VAL A 1 89 ? -8.463 7.830 11.307 1.00 66.25 89 VAL A O 1
ATOM 698 N N . GLN A 1 90 ? -7.348 5.909 11.541 1.00 67.69 90 GLN A N 1
ATOM 699 C CA . GLN A 1 90 ? -8.495 5.179 12.094 1.00 67.69 90 GLN A CA 1
ATOM 700 C C . GLN A 1 90 ? -8.847 5.645 13.505 1.00 67.69 90 GLN A C 1
ATOM 702 O O . GLN A 1 90 ? -10.036 5.768 13.793 1.00 67.69 90 GLN A O 1
ATOM 707 N N . ALA A 1 91 ? -7.864 5.962 14.344 1.00 64.81 91 ALA A N 1
ATOM 708 C CA . ALA A 1 91 ? -8.081 6.526 15.668 1.00 64.81 91 ALA A CA 1
ATOM 709 C C . ALA A 1 91 ? -8.738 7.909 15.567 1.00 64.81 91 ALA A C 1
ATOM 711 O O . ALA A 1 91 ? -9.785 8.136 16.171 1.00 64.81 91 ALA A O 1
ATOM 712 N N . ILE A 1 92 ? -8.210 8.793 14.716 1.00 66.44 92 ILE A N 1
ATOM 713 C CA . ILE A 1 92 ? -8.764 10.132 14.467 1.00 66.44 92 ILE A CA 1
ATOM 714 C C . ILE A 1 92 ? -10.163 10.041 13.853 1.00 66.44 92 ILE A C 1
ATOM 716 O O . ILE A 1 92 ? -11.074 10.751 14.264 1.00 66.44 92 ILE A O 1
ATOM 720 N N . ARG A 1 93 ? -10.378 9.153 12.880 1.00 63.22 93 ARG A N 1
ATOM 721 C CA . ARG A 1 93 ? -11.685 8.980 12.236 1.00 63.22 93 ARG A CA 1
ATOM 722 C C . ARG A 1 93 ? -12.686 8.309 13.169 1.00 63.22 93 ARG A C 1
ATOM 724 O O . ARG A 1 93 ? -13.858 8.649 13.115 1.00 63.22 93 ARG A O 1
ATOM 731 N N . GLY A 1 94 ? -12.241 7.390 14.021 1.00 62.72 94 GLY A N 1
ATOM 732 C CA . GLY A 1 94 ? -13.036 6.806 15.096 1.00 62.72 94 GLY A CA 1
ATOM 733 C C . GLY A 1 94 ? -13.434 7.857 16.127 1.00 62.72 94 GLY A C 1
ATOM 734 O O . GLY A 1 94 ? -14.583 7.873 16.546 1.00 62.72 94 GLY A O 1
ATOM 735 N N . PHE A 1 95 ? -12.526 8.778 16.449 1.00 61.28 95 PHE A N 1
ATOM 736 C CA . PHE A 1 95 ? -12.775 9.916 17.329 1.00 61.28 95 PHE A CA 1
ATOM 737 C C . PHE A 1 95 ? -13.754 10.923 16.706 1.00 61.28 95 PHE A C 1
ATOM 739 O O . PHE A 1 95 ? -14.743 11.273 17.330 1.00 61.28 95 PHE A O 1
ATOM 746 N N . LEU A 1 96 ? -13.557 11.304 15.440 1.00 62.62 96 LEU A N 1
ATOM 747 C CA . LEU A 1 96 ? -14.436 12.226 14.704 1.00 62.62 96 LEU A CA 1
ATOM 748 C C . LEU A 1 96 ? -15.821 11.642 14.399 1.00 62.62 96 LEU A C 1
ATOM 750 O O . LEU A 1 96 ? -16.788 12.381 14.250 1.00 62.62 96 LEU A O 1
ATOM 754 N N . ARG A 1 97 ? -15.923 10.317 14.249 1.00 60.28 97 ARG A N 1
ATOM 755 C CA . ARG A 1 97 ? -17.192 9.611 14.014 1.00 60.28 97 ARG A CA 1
ATOM 756 C C . ARG A 1 97 ? -17.907 9.264 15.323 1.00 60.28 97 ARG A C 1
ATOM 758 O O . ARG A 1 97 ? -19.064 8.850 15.284 1.00 60.28 97 ARG A O 1
ATOM 765 N N . ARG A 1 98 ? -17.234 9.431 16.466 1.00 53.97 98 ARG A N 1
ATOM 766 C CA . ARG A 1 98 ? -17.839 9.376 17.793 1.00 53.97 98 ARG A CA 1
ATOM 767 C C . ARG A 1 98 ? -18.551 10.705 18.004 1.00 53.97 98 ARG A C 1
ATOM 769 O O . ARG A 1 98 ? -17.970 11.674 18.470 1.00 53.97 98 ARG A O 1
ATOM 776 N N . ASP A 1 99 ? -19.803 10.734 17.565 1.00 54.31 99 ASP A N 1
ATOM 777 C CA . ASP A 1 99 ? -20.731 11.835 17.794 1.00 54.31 99 ASP A CA 1
ATOM 778 C C . ASP A 1 99 ? -20.665 12.221 19.282 1.00 54.31 99 ASP A C 1
ATOM 780 O O . ASP A 1 99 ? -20.807 11.355 20.150 1.00 54.31 99 ASP A O 1
ATOM 784 N N . GLU A 1 100 ? -20.406 13.490 19.601 1.00 55.12 100 GLU A N 1
ATOM 785 C CA . GLU A 1 100 ? -20.251 13.984 20.982 1.00 55.12 100 GLU A CA 1
ATOM 786 C C . GLU A 1 100 ? -21.478 13.639 21.854 1.00 55.12 100 GLU A C 1
ATOM 788 O O . GLU A 1 100 ? -21.385 13.494 23.074 1.00 55.12 100 GLU A O 1
ATOM 793 N N . ARG A 1 101 ? -22.622 13.374 21.210 1.00 52.31 101 ARG A N 1
ATOM 794 C CA . ARG A 1 101 ? -23.866 12.869 21.811 1.00 52.31 101 ARG A CA 1
ATOM 795 C C . ARG A 1 101 ? -23.763 11.466 22.412 1.00 52.31 101 ARG A C 1
ATOM 797 O O . ARG A 1 101 ? -24.500 11.167 23.343 1.00 52.31 101 ARG A O 1
ATOM 804 N N . ALA A 1 102 ? -22.864 10.617 21.918 1.00 57.38 102 ALA A N 1
ATOM 805 C CA . ALA A 1 102 ? -22.596 9.290 22.477 1.00 57.38 102 ALA A CA 1
ATOM 806 C C . ALA A 1 102 ? -21.588 9.332 23.639 1.00 57.38 102 ALA A C 1
ATOM 808 O O . ALA A 1 102 ? -21.436 8.346 24.357 1.00 57.38 102 ALA A O 1
ATOM 809 N N . LEU A 1 103 ? -20.895 10.461 23.839 1.00 60.75 103 LEU A N 1
ATOM 810 C CA . LEU A 1 103 ? -19.971 10.646 24.957 1.00 60.75 103 LEU A CA 1
ATOM 811 C C . LEU A 1 103 ? -20.708 11.000 26.254 1.00 60.75 103 LEU A C 1
ATOM 813 O O . LEU A 1 103 ? -20.339 10.504 27.313 1.00 60.75 103 LEU A O 1
ATOM 817 N N . ALA A 1 104 ? -21.765 11.812 26.160 1.00 65.19 104 ALA A N 1
ATOM 818 C CA . ALA A 1 104 ? -22.598 12.205 27.295 1.00 65.19 104 ALA A CA 1
ATOM 819 C C . ALA A 1 104 ? -23.130 11.009 28.118 1.00 65.19 104 ALA A C 1
ATOM 821 O O . ALA A 1 104 ? -22.885 10.997 29.323 1.00 65.19 104 ALA A O 1
ATOM 822 N N . PRO A 1 105 ? -23.755 9.969 27.522 1.00 66.50 105 PRO A N 1
ATOM 823 C CA . PRO A 1 105 ? -24.226 8.817 28.289 1.00 66.50 105 PRO A CA 1
ATOM 824 C C . PRO A 1 105 ? -23.084 8.005 28.909 1.00 66.50 105 PRO A C 1
ATOM 826 O O . PRO A 1 105 ? -23.252 7.498 30.006 1.00 66.50 105 PRO A O 1
ATOM 829 N N . LEU A 1 106 ? -21.909 7.932 28.270 1.00 70.38 106 LEU A N 1
ATOM 830 C CA . LEU A 1 106 ? -20.743 7.216 28.810 1.00 70.38 106 LEU A CA 1
ATOM 831 C C . LEU A 1 106 ? -20.093 7.952 29.988 1.00 70.38 106 LEU A C 1
ATOM 833 O O . LEU A 1 106 ? -19.540 7.319 30.886 1.00 70.38 106 LEU A O 1
ATOM 837 N N . LEU A 1 107 ? -20.132 9.286 29.988 1.00 73.25 107 LEU A N 1
ATOM 838 C CA . LEU A 1 107 ? -19.681 10.095 31.120 1.00 73.25 107 LEU A CA 1
ATOM 839 C C . LEU A 1 107 ? -20.652 9.986 32.298 1.00 73.25 107 LEU A C 1
ATOM 841 O O . LEU A 1 107 ? -20.195 9.913 33.438 1.00 73.25 107 LEU A O 1
ATOM 845 N N . ASP A 1 108 ? -21.953 9.900 32.017 1.00 77.31 108 ASP A N 1
ATOM 846 C CA . ASP A 1 108 ? -22.990 9.649 33.020 1.00 77.31 108 ASP A CA 1
ATOM 847 C C . ASP A 1 108 ? -22.880 8.233 33.604 1.00 77.31 108 ASP A C 1
ATOM 849 O O . ASP A 1 108 ? -22.895 8.060 34.822 1.00 77.31 108 ASP A O 1
ATOM 853 N N . GLU A 1 109 ? -22.647 7.220 32.763 1.00 77.50 109 GLU A N 1
ATOM 854 C CA . GLU A 1 109 ? -22.361 5.845 33.199 1.00 77.50 109 GLU A CA 1
ATOM 855 C C . GLU A 1 109 ? -21.094 5.791 34.053 1.00 77.50 109 GLU A C 1
ATOM 857 O O . GLU A 1 109 ? -21.067 5.156 35.106 1.00 77.50 109 GLU A O 1
ATOM 862 N N . ARG A 1 110 ? -20.042 6.511 33.651 1.00 76.75 110 ARG A N 1
ATOM 863 C CA . ARG A 1 110 ? -18.799 6.602 34.424 1.00 76.75 110 ARG A CA 1
ATOM 864 C C . ARG A 1 110 ? -19.010 7.311 35.762 1.00 76.75 110 ARG A C 1
ATOM 866 O O . ARG A 1 110 ? -18.383 6.923 36.746 1.00 76.75 110 ARG A O 1
ATOM 873 N N . ALA A 1 111 ? -19.870 8.327 35.820 1.00 80.50 111 ALA A N 1
ATOM 874 C CA . ALA A 1 111 ? -20.235 9.002 37.063 1.00 80.50 111 ALA A CA 1
ATOM 875 C C . ALA A 1 111 ? -21.048 8.079 37.986 1.00 80.50 111 ALA A C 1
ATOM 877 O O . ALA A 1 111 ? -20.757 8.011 39.179 1.00 80.50 111 ALA A O 1
ATOM 878 N N . GLN A 1 112 ? -21.991 7.308 37.437 1.00 81.56 112 GLN A N 1
ATOM 879 C CA . GLN A 1 112 ? -22.763 6.317 38.193 1.00 81.56 112 GLN A CA 1
ATOM 880 C C . GLN A 1 112 ? -21.890 5.176 38.717 1.00 81.56 112 GLN A C 1
ATOM 882 O O . GLN A 1 112 ? -22.021 4.799 39.878 1.00 81.56 112 GLN A O 1
ATOM 887 N N . LEU A 1 113 ? -20.961 4.660 37.910 1.00 78.94 113 LEU A N 1
ATOM 888 C CA . LEU A 1 113 ? -20.046 3.595 38.327 1.00 78.94 113 LEU A CA 1
ATOM 889 C C . LEU A 1 113 ? -19.104 4.048 39.447 1.00 78.94 113 LEU A C 1
ATOM 891 O O . LEU A 1 113 ? -18.832 3.276 40.359 1.00 78.94 113 LEU A O 1
ATOM 895 N N . LEU A 1 114 ? -18.646 5.301 39.426 1.00 79.75 114 LEU A N 1
ATOM 896 C CA . LEU A 1 114 ? -17.828 5.847 40.514 1.00 79.75 114 LEU A CA 1
ATOM 897 C C . LEU A 1 114 ? -18.626 6.191 41.766 1.00 79.75 114 LEU A C 1
ATOM 899 O O . LEU A 1 114 ? -18.085 6.110 42.865 1.00 79.75 114 LEU A O 1
ATOM 903 N N . ALA A 1 115 ? -19.898 6.557 41.615 1.00 80.50 115 ALA A N 1
ATOM 904 C CA . ALA A 1 115 ? -20.800 6.718 42.746 1.00 80.50 115 ALA A CA 1
ATOM 905 C C . ALA A 1 115 ? -21.153 5.363 43.389 1.00 80.50 115 ALA A C 1
ATOM 907 O O . ALA A 1 115 ? -21.290 5.285 44.607 1.00 80.50 115 ALA A O 1
ATOM 908 N N . ALA A 1 116 ? -21.274 4.300 42.584 1.00 83.31 116 ALA A N 1
ATOM 909 C CA . ALA A 1 116 ? -21.551 2.941 43.046 1.00 83.31 116 ALA A CA 1
ATOM 910 C C . ALA A 1 116 ? -20.322 2.253 43.666 1.00 83.31 116 ALA A C 1
ATOM 912 O O . ALA A 1 116 ? -20.474 1.481 44.608 1.00 83.31 116 ALA A O 1
ATOM 913 N N . PHE A 1 117 ? -19.119 2.551 43.164 1.00 81.12 117 PHE A N 1
ATOM 914 C CA . PHE A 1 117 ? -17.859 1.944 43.604 1.00 81.12 117 PHE A CA 1
ATOM 915 C C . PHE A 1 117 ? -16.811 3.025 43.915 1.00 81.12 117 PHE A C 1
ATOM 917 O O . PHE A 1 117 ? -15.903 3.273 43.112 1.00 81.12 117 PHE A O 1
ATOM 924 N N . PRO A 1 118 ? -16.913 3.688 45.081 1.00 75.62 118 PRO A N 1
ATOM 925 C CA . PRO A 1 118 ? -16.020 4.786 45.450 1.00 75.62 118 PRO A CA 1
ATOM 926 C C . PRO A 1 118 ? -14.559 4.343 45.624 1.00 75.62 118 PRO A C 1
ATOM 928 O O . PRO A 1 118 ? -13.653 5.156 45.452 1.00 75.62 118 PRO A O 1
ATOM 931 N N . GLU A 1 119 ? -14.298 3.058 45.891 1.00 76.69 119 GLU A N 1
ATOM 932 C CA . GLU A 1 119 ? -12.938 2.498 45.951 1.00 76.69 119 GLU A CA 1
ATOM 933 C C . GLU A 1 119 ? -12.142 2.646 44.642 1.00 76.69 119 GLU A C 1
ATOM 935 O O . GLU A 1 119 ? -10.926 2.822 44.684 1.00 76.69 119 GLU A O 1
ATOM 940 N N . LEU A 1 120 ? -12.809 2.675 43.482 1.00 67.19 120 LEU A N 1
ATOM 941 C CA . LEU A 1 120 ? -12.157 2.868 42.179 1.00 67.19 120 LEU A CA 1
ATOM 942 C C . LEU A 1 120 ? -11.694 4.314 41.942 1.00 67.19 120 LEU A C 1
ATOM 944 O O . LEU A 1 120 ? -10.868 4.559 41.061 1.00 67.19 120 LEU A O 1
ATOM 948 N N . ALA A 1 121 ? -12.224 5.284 42.694 1.00 65.88 121 ALA A N 1
ATOM 949 C CA . ALA A 1 121 ? -11.792 6.679 42.603 1.00 65.88 121 ALA A CA 1
ATOM 950 C C . ALA A 1 121 ? -10.452 6.915 43.320 1.00 65.88 121 ALA A C 1
ATOM 952 O O . ALA A 1 121 ? -9.691 7.791 42.919 1.00 65.88 121 ALA A O 1
ATOM 953 N N . ILE A 1 122 ? -10.165 6.119 44.353 1.00 63.41 122 ILE A N 1
ATOM 954 C CA . ILE A 1 122 ? -9.025 6.306 45.260 1.00 63.41 122 ILE A CA 1
ATOM 955 C C . ILE A 1 122 ? -7.725 5.752 44.650 1.00 63.41 122 ILE A C 1
ATOM 957 O O . ILE A 1 122 ? -6.646 6.281 44.903 1.00 63.41 122 ILE A O 1
ATOM 961 N N . ASP A 1 123 ? -7.816 4.740 43.785 1.00 59.19 123 ASP A N 1
ATOM 962 C CA . ASP A 1 123 ? -6.651 4.015 43.251 1.00 59.19 123 ASP A CA 1
ATOM 963 C C . ASP A 1 123 ? -5.910 4.749 42.111 1.00 59.19 123 ASP A C 1
ATOM 965 O O . ASP A 1 123 ? -4.907 4.265 41.598 1.00 59.19 123 ASP A O 1
ATOM 969 N N . ARG A 1 124 ? -6.392 5.929 41.688 1.00 56.50 124 ARG A N 1
ATOM 970 C CA . ARG A 1 124 ? -5.779 6.724 40.603 1.00 56.50 124 ARG A CA 1
ATOM 971 C C . ARG A 1 124 ? -4.877 7.864 41.106 1.00 56.50 124 ARG A C 1
ATOM 973 O O . ARG A 1 124 ? -4.178 8.471 40.300 1.00 56.50 124 ARG A O 1
ATOM 980 N N . GLU A 1 125 ? -4.902 8.171 42.404 1.00 52.69 125 GLU A N 1
ATOM 981 C CA . GLU A 1 125 ? -4.076 9.229 43.019 1.00 52.69 125 GLU A CA 1
ATOM 982 C C . GLU A 1 125 ? -2.815 8.695 43.734 1.00 52.69 125 GLU A C 1
ATOM 984 O O . GLU A 1 125 ? -2.091 9.470 44.361 1.00 52.69 125 GLU A O 1
ATOM 989 N N . ARG A 1 126 ? -2.526 7.391 43.623 1.00 46.41 126 ARG A N 1
ATOM 990 C CA . ARG A 1 126 ? -1.241 6.778 44.006 1.00 46.41 126 ARG A CA 1
ATOM 991 C C . ARG A 1 126 ? -0.370 6.507 42.789 1.00 46.41 126 ARG A C 1
ATOM 993 O O . ARG A 1 126 ? 0.864 6.630 42.953 1.00 46.41 126 ARG A O 1
#

Sequence (126 aa):
LAPFILSIGLLFWPAYRIIGTIIDRLTLELDVVATYKFLLGLMLFPTWLALLASLAGWRWGGWGIAGTVLAAVLAFIALPLAERVREDVQAIRGFLRRDERALAPLLDERAQLLAAFPELAIDRER

Mean predicted aligned error: 14.65 Å